Protein AF-F1LHR3-F1 (afdb_monomer_lite)

Structure (mmCIF, N/CA/C/O backbone):
data_AF-F1LHR3-F1
#
_entry.id   AF-F1LHR3-F1
#
loop_
_atom_site.group_PDB
_atom_site.id
_atom_site.type_symbol
_atom_site.label_atom_id
_atom_site.label_alt_id
_atom_site.label_comp_id
_atom_site.label_asym_id
_atom_site.label_entity_id
_atom_site.label_seq_id
_atom_site.pdbx_PDB_ins_code
_atom_site.Cartn_x
_atom_site.Cartn_y
_atom_site.Cartn_z
_atom_site.occupancy
_atom_site.B_iso_or_equiv
_atom_site.auth_seq_id
_atom_site.auth_comp_id
_atom_site.auth_asym_id
_atom_site.auth_atom_id
_atom_site.pdbx_PDB_model_num
ATOM 1 N N . MET A 1 1 ? 10.337 2.448 -12.637 1.00 70.12 1 MET A N 1
ATOM 2 C CA . MET A 1 1 ? 9.238 2.498 -13.630 1.00 70.12 1 MET A CA 1
ATOM 3 C C . MET A 1 1 ? 8.140 1.567 -13.151 1.00 70.12 1 MET A C 1
ATOM 5 O O . MET A 1 1 ? 8.422 0.748 -12.282 1.00 70.12 1 MET A O 1
ATOM 9 N N . ASP A 1 2 ? 6.915 1.693 -13.653 1.00 83.75 2 ASP A N 1
ATOM 10 C CA . ASP A 1 2 ? 5.873 0.717 -13.322 1.00 83.75 2 ASP A CA 1
ATOM 11 C C . ASP A 1 2 ? 6.267 -0.671 -13.839 1.00 83.75 2 ASP A C 1
ATOM 13 O O . ASP A 1 2 ? 6.923 -0.803 -14.876 1.00 83.75 2 ASP A O 1
ATOM 17 N N . CYS A 1 3 ? 5.920 -1.702 -13.073 1.00 83.75 3 CYS A N 1
ATOM 18 C CA . CYS A 1 3 ? 6.156 -3.092 -13.445 1.00 83.75 3 CYS A CA 1
ATOM 19 C C . CYS A 1 3 ? 5.383 -3.389 -14.732 1.00 83.75 3 CYS A C 1
ATOM 21 O O . CYS A 1 3 ? 4.162 -3.221 -14.762 1.00 83.75 3 CYS A O 1
ATOM 23 N N . LYS A 1 4 ? 6.080 -3.827 -15.787 1.00 82.94 4 LYS A N 1
ATOM 24 C CA . LYS A 1 4 ? 5.460 -4.112 -17.093 1.00 82.94 4 LYS A CA 1
ATOM 25 C C . LYS A 1 4 ? 4.524 -5.313 -17.030 1.00 82.94 4 LYS A C 1
ATOM 27 O O . LYS A 1 4 ? 3.497 -5.322 -17.696 1.00 82.94 4 LYS A O 1
ATOM 32 N N . THR A 1 5 ? 4.850 -6.288 -16.187 1.00 83.81 5 THR A N 1
ATOM 33 C CA . THR A 1 5 ? 4.083 -7.530 -16.042 1.00 83.81 5 THR A CA 1
ATOM 34 C C . THR A 1 5 ? 2.717 -7.288 -15.413 1.00 83.81 5 THR A C 1
ATOM 36 O O . THR A 1 5 ? 1.717 -7.801 -15.899 1.00 83.81 5 THR A O 1
ATOM 39 N N . CYS A 1 6 ? 2.643 -6.447 -14.376 1.00 83.81 6 CYS A N 1
ATOM 40 C CA . CYS A 1 6 ? 1.378 -6.128 -13.706 1.00 83.81 6 CYS A CA 1
ATOM 41 C C . CYS A 1 6 ? 0.822 -4.734 -14.033 1.00 83.81 6 CYS A C 1
ATOM 43 O O . CYS A 1 6 ? -0.182 -4.327 -13.449 1.00 83.81 6 CYS A O 1
ATOM 45 N N . ASN A 1 7 ? 1.457 -3.978 -14.934 1.00 83.25 7 ASN A N 1
ATOM 46 C CA . ASN A 1 7 ? 1.104 -2.595 -15.282 1.00 83.25 7 ASN A CA 1
ATOM 47 C C . ASN A 1 7 ? 0.910 -1.689 -14.053 1.00 83.25 7 ASN A C 1
ATOM 49 O O . ASN A 1 7 ? -0.101 -0.998 -13.928 1.00 83.25 7 ASN A O 1
ATOM 53 N N . GLY A 1 8 ? 1.825 -1.755 -13.086 1.00 80.94 8 GLY A N 1
ATOM 54 C CA . GLY A 1 8 ? 1.726 -0.939 -11.870 1.00 80.94 8 GLY A CA 1
ATOM 55 C C . GLY A 1 8 ? 0.762 -1.456 -10.797 1.00 80.94 8 GLY A C 1
ATOM 56 O O . GLY A 1 8 ? 0.718 -0.903 -9.702 1.00 80.94 8 GLY A O 1
ATOM 57 N N . LYS A 1 9 ? 0.002 -2.527 -11.060 1.00 84.06 9 LYS A N 1
ATOM 58 C CA . LYS A 1 9 ? -1.026 -3.028 -10.129 1.00 84.06 9 LYS A CA 1
ATOM 59 C C . LYS A 1 9 ? -0.460 -3.774 -8.919 1.00 84.06 9 LYS A C 1
ATOM 61 O O . LYS A 1 9 ? -1.132 -3.884 -7.901 1.00 84.06 9 LYS A O 1
ATOM 66 N N . GLY A 1 10 ? 0.744 -4.326 -9.040 1.00 84.50 10 GLY A N 1
ATOM 67 C CA . GLY A 1 10 ? 1.393 -5.151 -8.018 1.00 84.50 10 GLY A CA 1
ATOM 68 C C . GLY A 1 10 ? 0.853 -6.583 -7.899 1.00 84.50 10 GLY A C 1
ATOM 69 O O . GLY A 1 10 ? 1.424 -7.368 -7.151 1.00 84.50 10 GLY A O 1
ATOM 70 N N . ALA A 1 11 ? -0.207 -6.949 -8.622 1.00 88.69 11 ALA A N 1
ATOM 71 C CA . ALA A 1 11 ? -0.825 -8.278 -8.594 1.00 88.69 11 ALA A CA 1
ATOM 72 C C . ALA A 1 11 ? -0.493 -9.086 -9.853 1.00 88.69 11 ALA A C 1
ATOM 74 O O . ALA A 1 11 ? -0.168 -8.491 -10.881 1.00 88.69 11 ALA A O 1
ATOM 75 N N . ARG A 1 12 ? -0.578 -10.419 -9.776 1.00 86.81 12 ARG A N 1
ATOM 76 C CA . ARG A 1 12 ? -0.423 -11.297 -10.944 1.00 86.81 12 ARG A CA 1
ATOM 77 C C . ARG A 1 12 ? -1.529 -11.031 -11.965 1.00 86.81 12 ARG A C 1
ATOM 79 O O . ARG A 1 12 ? -1.223 -10.646 -13.088 1.00 86.81 12 ARG A O 1
ATOM 86 N N . ASP A 1 13 ? -2.782 -11.136 -11.535 1.00 86.19 13 ASP A N 1
ATOM 87 C CA . ASP A 1 13 ? -3.951 -10.849 -12.359 1.00 86.19 13 ASP A CA 1
ATOM 88 C C . ASP A 1 13 ? -4.821 -9.747 -11.743 1.00 86.19 13 ASP A C 1
ATOM 90 O O . ASP A 1 13 ? -4.802 -9.482 -10.539 1.00 86.19 13 ASP A O 1
ATOM 94 N N . ALA A 1 14 ? -5.629 -9.081 -12.572 1.00 83.38 14 ALA A N 1
ATOM 95 C CA . ALA A 1 14 ? -6.558 -8.057 -12.088 1.00 83.38 14 ALA A CA 1
ATOM 96 C C . ALA A 1 14 ? -7.631 -8.636 -11.147 1.00 83.38 14 ALA A C 1
ATOM 98 O O . ALA A 1 14 ? -8.112 -7.923 -10.271 1.00 83.38 14 ALA A O 1
ATOM 99 N N . SER A 1 15 ? -7.968 -9.920 -11.301 1.00 86.62 15 SER A N 1
ATOM 100 C CA . SER A 1 15 ? -8.892 -10.661 -10.433 1.00 86.62 15 SER A CA 1
ATOM 101 C C . SER A 1 15 ? -8.332 -10.941 -9.038 1.00 86.62 15 SER A C 1
ATOM 103 O O . SER A 1 15 ? -9.101 -11.172 -8.109 1.00 86.62 15 SER A O 1
ATOM 105 N N . ASP A 1 16 ? -7.008 -10.910 -8.873 1.00 88.12 16 ASP A N 1
ATOM 106 C CA . ASP A 1 16 ? -6.362 -11.092 -7.568 1.00 88.12 16 ASP A CA 1
ATOM 107 C C . ASP A 1 16 ? -6.390 -9.821 -6.716 1.00 88.12 16 ASP A C 1
ATOM 109 O O . ASP A 1 16 ? -6.038 -9.855 -5.533 1.00 88.12 16 ASP A O 1
ATOM 113 N N . ILE A 1 17 ? -6.784 -8.700 -7.322 1.00 89.56 17 ILE A N 1
ATOM 114 C CA . ILE A 1 17 ? -6.955 -7.419 -6.655 1.00 89.56 17 ILE A CA 1
ATOM 115 C C . ILE A 1 17 ? -8.372 -7.383 -6.108 1.00 89.56 17 ILE A C 1
ATOM 117 O O . ILE A 1 17 ? -9.337 -7.155 -6.837 1.00 89.56 17 ILE A O 1
ATOM 121 N N . VAL A 1 18 ? -8.484 -7.586 -4.806 1.00 90.81 18 VAL A N 1
ATOM 122 C CA . VAL A 1 18 ? -9.754 -7.499 -4.095 1.00 90.81 18 VAL A CA 1
ATOM 123 C C . VAL A 1 18 ? -9.835 -6.178 -3.348 1.00 90.81 18 VAL A C 1
ATOM 125 O O . VAL A 1 18 ? -8.826 -5.548 -3.028 1.00 90.81 18 VAL A O 1
ATOM 128 N N . GLU A 1 19 ? -11.050 -5.713 -3.103 1.00 92.06 19 GLU A N 1
ATOM 129 C CA . GLU A 1 19 ? -11.260 -4.533 -2.278 1.00 92.06 19 GLU A CA 1
ATOM 130 C C . GLU A 1 19 ? -10.796 -4.805 -0.844 1.00 92.06 19 GLU A C 1
ATOM 132 O O . GLU A 1 19 ? -10.986 -5.905 -0.321 1.00 92.06 19 GLU A O 1
ATOM 137 N N . CYS A 1 20 ? -10.141 -3.825 -0.219 1.00 92.38 20 CYS A N 1
ATOM 138 C CA . CYS A 1 20 ? -9.643 -4.007 1.136 1.00 92.38 20 CYS A CA 1
ATOM 139 C C . CYS A 1 20 ? -10.818 -4.146 2.103 1.00 92.38 20 CYS A C 1
ATOM 141 O O . CYS A 1 20 ? -11.629 -3.233 2.242 1.00 92.38 20 CYS A O 1
ATOM 143 N N . SER A 1 21 ? -10.870 -5.272 2.807 1.00 91.25 21 SER A N 1
ATOM 144 C CA . SER A 1 21 ? -11.950 -5.592 3.745 1.00 91.25 21 SER A CA 1
ATOM 145 C C . SER A 1 21 ? -11.975 -4.665 4.961 1.00 91.25 21 SER A C 1
ATOM 147 O O . SER A 1 21 ? -13.027 -4.440 5.544 1.00 91.25 21 SER A O 1
ATOM 149 N N . SER A 1 22 ? -10.820 -4.103 5.332 1.00 90.62 22 SER A N 1
ATOM 150 C CA . SER A 1 22 ? -10.686 -3.244 6.513 1.00 90.62 22 SER A CA 1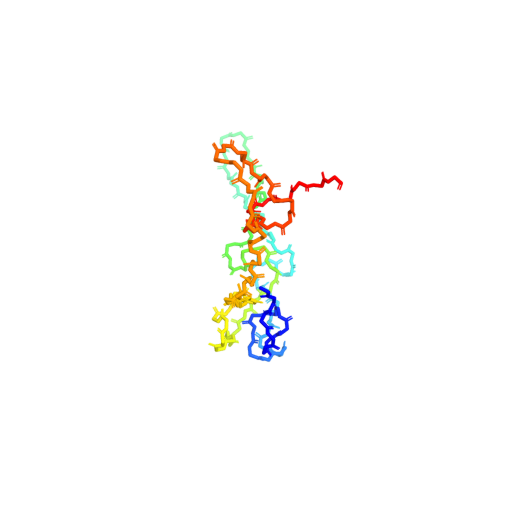
ATOM 151 C C . SER A 1 22 ? -11.122 -1.799 6.272 1.00 90.62 22 SER A C 1
ATOM 153 O O . SER A 1 22 ? -11.521 -1.125 7.214 1.00 90.62 22 SER A O 1
ATOM 155 N N . CYS A 1 23 ? -10.999 -1.298 5.039 1.00 92.69 23 CYS A N 1
ATOM 156 C CA . CYS A 1 23 ? -11.346 0.088 4.701 1.00 92.69 23 CYS A CA 1
ATOM 157 C C . CYS A 1 23 ? -12.420 0.214 3.615 1.00 92.69 23 CYS A C 1
ATOM 159 O O . CYS A 1 23 ? -12.795 1.335 3.286 1.00 92.69 23 CYS A O 1
ATOM 161 N N . HIS A 1 24 ? -12.905 -0.894 3.048 1.00 91.25 24 HIS A N 1
ATOM 162 C CA . HIS A 1 24 ? -13.914 -0.914 1.982 1.00 91.25 24 HIS A CA 1
ATOM 163 C C . HIS A 1 24 ? -13.578 0.066 0.848 1.00 91.25 24 HIS A C 1
ATOM 165 O O . HIS A 1 24 ? -14.322 1.001 0.566 1.00 91.25 24 HIS A O 1
ATOM 171 N N . GLY A 1 25 ? -12.366 -0.048 0.298 1.00 90.44 25 GLY A N 1
ATOM 172 C CA . GLY A 1 25 ? -11.947 0.782 -0.834 1.00 90.44 25 GLY A CA 1
ATOM 173 C C . GLY A 1 25 ? -11.498 2.205 -0.489 1.00 90.44 25 GLY A C 1
ATOM 174 O O . GLY A 1 25 ? -10.836 2.834 -1.312 1.00 90.44 25 GLY A O 1
ATOM 175 N N . THR A 1 26 ? -11.765 2.710 0.720 1.00 92.75 26 THR A N 1
ATOM 176 C CA . THR A 1 26 ? -11.460 4.110 1.089 1.00 92.75 26 THR A CA 1
ATOM 177 C C . THR A 1 26 ? -9.972 4.382 1.323 1.00 92.75 26 THR A C 1
ATOM 179 O O . THR A 1 26 ? -9.519 5.521 1.244 1.00 92.75 26 THR A O 1
ATOM 182 N N . GLY A 1 27 ? -9.186 3.346 1.631 1.00 91.62 27 GLY A N 1
ATOM 183 C CA . GLY A 1 27 ? -7.759 3.465 1.943 1.00 91.62 27 GLY A CA 1
ATOM 184 C C . GLY A 1 27 ? -7.459 4.023 3.340 1.00 91.62 27 GLY A C 1
ATOM 185 O O . GLY A 1 27 ? -6.291 4.077 3.737 1.00 91.62 27 GLY A O 1
ATOM 186 N N . ARG A 1 28 ? -8.476 4.391 4.122 1.00 93.75 28 ARG A N 1
ATOM 187 C CA . ARG A 1 28 ? -8.338 4.941 5.475 1.00 93.75 28 ARG A CA 1
ATOM 188 C C . ARG A 1 28 ? -9.297 4.245 6.433 1.00 93.75 28 ARG A C 1
ATOM 190 O O . ARG A 1 28 ? -10.300 3.678 6.023 1.00 93.75 28 ARG A O 1
ATOM 197 N N . VAL A 1 29 ? -8.942 4.223 7.709 1.00 93.19 29 VAL A N 1
ATOM 198 C CA . VAL A 1 29 ? -9.759 3.642 8.777 1.00 93.19 29 VAL A CA 1
ATOM 199 C C . VAL A 1 29 ? -9.949 4.680 9.870 1.00 93.19 29 VAL A C 1
ATOM 201 O O . VAL A 1 29 ? -9.021 5.417 10.209 1.00 93.19 29 VAL A O 1
ATOM 204 N N . ILE A 1 30 ? -11.159 4.749 10.413 1.00 91.69 30 ILE A N 1
ATOM 205 C CA . ILE A 1 30 ? -11.478 5.641 11.524 1.00 91.69 30 ILE A CA 1
ATOM 206 C C . ILE A 1 30 ? -11.269 4.851 12.811 1.00 91.69 30 ILE A C 1
ATOM 208 O O . ILE A 1 30 ? -11.994 3.896 13.082 1.00 91.69 30 ILE A O 1
ATOM 212 N N . SER A 1 31 ? -10.271 5.246 13.596 1.00 88.69 31 SER A N 1
ATOM 213 C CA . SER A 1 31 ? -10.062 4.713 14.938 1.00 88.69 31 SER A CA 1
ATOM 214 C C . SER A 1 31 ? -10.798 5.592 15.940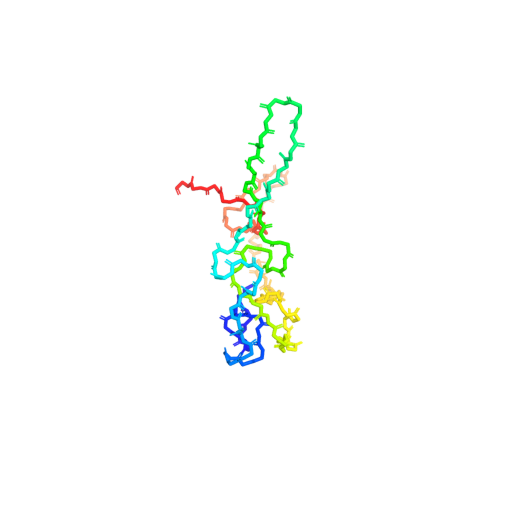 1.00 88.69 31 SER A C 1
ATOM 216 O O . SER A 1 31 ? -10.616 6.811 15.951 1.00 88.69 31 SER A O 1
ATOM 218 N N . GLN A 1 32 ? -11.649 4.988 16.764 1.00 89.62 32 GLN A N 1
ATOM 219 C CA . GLN A 1 32 ? -12.340 5.679 17.847 1.00 89.62 32 GLN A CA 1
ATOM 220 C C . GLN A 1 32 ? -11.640 5.346 19.158 1.00 89.62 32 GLN A C 1
ATOM 222 O O . GLN A 1 32 ? -11.580 4.184 19.557 1.00 89.62 32 GLN A O 1
ATOM 227 N N . GLN A 1 33 ? -11.112 6.361 19.830 1.00 88.94 33 GLN A N 1
ATOM 228 C CA . GLN A 1 33 ? -10.448 6.204 21.113 1.00 88.94 33 GLN A CA 1
ATOM 229 C C . GLN A 1 33 ? -11.246 6.935 22.189 1.00 88.94 33 GLN A C 1
ATOM 231 O O . GLN A 1 33 ? -11.488 8.142 22.105 1.00 88.94 33 GLN A O 1
ATOM 236 N N . GLN A 1 34 ? -11.666 6.191 23.212 1.00 89.69 34 GLN A N 1
ATOM 237 C CA . GLN A 1 34 ? -12.351 6.760 24.363 1.00 89.69 34 GLN A CA 1
ATOM 238 C C . GLN A 1 34 ? -11.324 7.391 25.303 1.00 89.69 34 GLN A C 1
ATOM 240 O O . GLN A 1 34 ? -10.385 6.740 25.759 1.00 89.69 34 GLN A O 1
ATOM 245 N N . THR A 1 35 ? -11.502 8.677 25.574 1.00 87.44 35 THR A N 1
ATOM 246 C CA . THR A 1 35 ? -10.658 9.464 26.471 1.00 87.44 35 THR A CA 1
ATOM 247 C C . THR A 1 35 ? -11.500 10.031 27.609 1.00 87.44 35 THR A C 1
ATOM 249 O O . THR A 1 35 ? -12.730 9.994 27.579 1.00 87.44 35 THR A O 1
ATOM 252 N N . ILE A 1 36 ? -10.831 10.603 28.608 1.00 87.75 36 ILE A N 1
ATOM 253 C CA . ILE A 1 36 ? -11.465 11.246 29.769 1.00 87.75 36 ILE A CA 1
ATOM 254 C C . ILE A 1 36 ? -12.370 12.425 29.349 1.00 87.75 36 ILE A C 1
ATOM 256 O O . ILE A 1 36 ? -13.303 12.773 30.064 1.00 87.75 36 ILE A O 1
ATOM 260 N N . LEU A 1 37 ? -12.111 13.021 28.178 1.00 89.12 37 LEU A N 1
ATOM 261 C CA . LEU A 1 37 ? -12.849 14.160 27.623 1.00 89.12 37 LEU A CA 1
ATOM 262 C C . LEU A 1 37 ? -13.951 13.749 26.626 1.00 89.12 37 LEU A C 1
ATOM 264 O O . LEU A 1 37 ? -14.616 14.615 26.064 1.00 89.12 37 LEU A O 1
ATOM 268 N N . GLY A 1 38 ? -14.146 12.447 26.387 1.00 91.12 38 GLY A N 1
ATOM 269 C CA . GLY A 1 38 ? -15.110 11.914 25.421 1.00 91.12 38 GLY A CA 1
ATOM 270 C C . GLY A 1 38 ? -14.469 11.027 24.352 1.00 91.12 38 GLY A C 1
ATOM 271 O O . GLY A 1 38 ? -13.341 10.548 24.500 1.00 91.12 38 GLY A O 1
ATOM 272 N N . ILE A 1 39 ? -15.206 10.778 23.269 1.00 89.94 39 ILE A N 1
ATOM 273 C CA . ILE A 1 39 ? -14.759 9.925 22.161 1.00 89.94 39 ILE A CA 1
ATOM 274 C C . ILE A 1 39 ? -14.015 10.795 21.146 1.00 89.94 39 ILE A C 1
ATOM 276 O O . ILE A 1 39 ? -14.622 11.655 20.509 1.00 89.94 39 ILE A O 1
ATOM 280 N N . MET A 1 40 ? -12.714 10.562 20.967 1.00 90.56 40 MET A N 1
ATOM 281 C CA . MET A 1 40 ? -11.967 11.122 19.840 1.00 90.56 40 MET A CA 1
ATOM 282 C C . MET A 1 40 ? -11.998 10.145 18.672 1.00 90.56 40 MET A C 1
ATOM 284 O O . MET A 1 40 ? -11.749 8.952 18.838 1.00 90.56 40 MET A O 1
ATOM 288 N N . GLN A 1 41 ? -12.275 10.661 17.479 1.00 91.19 41 GLN A N 1
ATOM 289 C CA . GLN A 1 41 ? -12.122 9.921 16.233 1.00 91.19 41 GLN A CA 1
ATOM 290 C C . GLN A 1 41 ? -10.838 10.382 15.551 1.00 91.19 41 GLN A C 1
ATOM 292 O O . GLN A 1 41 ? -10.579 11.580 15.450 1.00 91.19 41 GLN A O 1
ATOM 297 N N . THR A 1 42 ? -10.012 9.447 15.101 1.00 90.06 42 THR A N 1
ATOM 298 C CA . THR A 1 42 ? -8.789 9.741 14.353 1.00 90.06 42 THR A CA 1
ATOM 299 C C . THR A 1 42 ? -8.780 8.934 13.070 1.00 90.06 42 THR A C 1
ATOM 301 O O . THR A 1 42 ? -8.867 7.706 13.083 1.00 90.06 42 THR A O 1
ATOM 304 N N . GLU A 1 43 ? -8.668 9.633 11.947 1.00 91.81 43 GLU A N 1
ATOM 305 C CA . GLU A 1 43 ? -8.517 9.002 10.646 1.00 91.81 43 GLU A CA 1
ATOM 306 C C . GLU A 1 43 ? -7.059 8.583 10.450 1.00 91.81 43 GLU A C 1
ATOM 308 O O . GLU A 1 43 ? -6.142 9.404 10.473 1.00 91.81 43 GLU A O 1
ATOM 313 N N . THR A 1 44 ? -6.838 7.287 10.257 1.00 91.94 44 THR A N 1
ATOM 314 C CA . THR A 1 44 ? -5.508 6.713 10.038 1.00 91.94 44 THR A CA 1
ATOM 315 C C . THR A 1 44 ? -5.464 6.037 8.673 1.00 91.94 44 THR A C 1
ATOM 317 O O . THR A 1 44 ? -6.471 5.531 8.178 1.00 91.94 44 THR A O 1
ATOM 3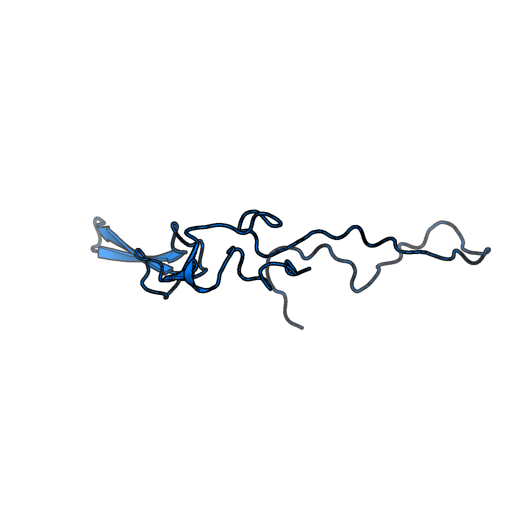20 N N . VAL A 1 45 ? -4.294 6.019 8.031 1.00 93.88 45 VAL A N 1
ATOM 321 C CA . VAL A 1 45 ? -4.095 5.235 6.803 1.00 93.88 45 VAL A CA 1
ATOM 322 C C . VAL A 1 45 ? -4.379 3.767 7.111 1.00 93.88 45 VAL A C 1
ATOM 324 O O . VAL A 1 45 ? -3.911 3.247 8.121 1.00 93.88 45 VAL A O 1
ATOM 327 N N . CYS A 1 46 ? -5.145 3.095 6.250 1.00 93.38 46 CYS A N 1
ATOM 328 C CA . CYS A 1 46 ? -5.497 1.698 6.472 1.00 93.38 46 CYS A CA 1
ATOM 329 C C . CYS A 1 46 ? -4.215 0.847 6.569 1.00 93.38 46 CYS A C 1
ATOM 331 O O . CYS A 1 46 ? -3.449 0.820 5.599 1.00 93.38 46 CYS A O 1
ATOM 333 N N . PRO A 1 47 ? -3.970 0.153 7.698 1.00 89.31 47 PRO A N 1
ATOM 334 C CA . PRO A 1 47 ? -2.743 -0.617 7.894 1.00 89.31 47 PRO A CA 1
ATOM 335 C C . PRO A 1 47 ? -2.687 -1.849 6.984 1.00 89.31 47 PRO A C 1
ATOM 337 O O . PRO A 1 47 ? -1.601 -2.279 6.619 1.00 89.31 47 PRO A O 1
ATOM 340 N N . THR A 1 48 ? -3.844 -2.374 6.571 1.00 88.94 48 THR A N 1
ATOM 341 C CA . THR A 1 48 ? -3.961 -3.568 5.725 1.00 88.94 48 THR A CA 1
ATOM 342 C C . THR A 1 48 ? -3.552 -3.288 4.280 1.00 88.94 48 THR A C 1
ATOM 344 O O . THR A 1 48 ? -2.771 -4.028 3.687 1.00 88.94 48 THR A O 1
ATOM 347 N N . CYS A 1 49 ? -4.050 -2.195 3.690 1.00 88.81 49 CYS A N 1
ATOM 348 C CA . CYS A 1 49 ? -3.758 -1.855 2.294 1.00 88.81 49 CYS A CA 1
ATOM 349 C C . CYS A 1 49 ? -2.707 -0.745 2.127 1.00 88.81 49 CYS A C 1
ATOM 351 O O . CYS A 1 49 ? -2.347 -0.420 0.992 1.00 88.81 49 CYS A O 1
ATOM 353 N N . HIS A 1 50 ? -2.238 -0.132 3.217 1.00 88.25 50 HIS A N 1
ATOM 354 C CA . HIS A 1 50 ? -1.335 1.027 3.222 1.00 88.25 50 HIS A CA 1
ATOM 355 C C . HIS A 1 50 ? -1.835 2.185 2.341 1.00 88.25 50 HIS A C 1
ATOM 357 O O . HIS A 1 50 ? -1.092 2.736 1.534 1.00 88.25 50 HIS A O 1
ATOM 363 N N . GLY A 1 51 ? -3.127 2.516 2.428 1.00 88.25 51 GLY A N 1
ATOM 364 C CA . GLY A 1 51 ? -3.714 3.610 1.639 1.00 88.25 51 GLY A CA 1
ATOM 365 C C . GLY A 1 51 ? -4.128 3.258 0.209 1.00 88.25 51 GLY A C 1
ATOM 366 O O . GLY A 1 51 ? -4.729 4.089 -0.460 1.00 88.25 51 GLY A O 1
ATOM 367 N N . ARG A 1 52 ? -3.869 2.033 -0.270 1.00 87.00 52 ARG A N 1
ATOM 368 C CA . ARG A 1 52 ? -4.235 1.617 -1.639 1.00 87.00 52 ARG A CA 1
ATOM 369 C C . ARG A 1 52 ? -5.731 1.352 -1.854 1.00 87.00 52 ARG A C 1
ATOM 371 O O . ARG A 1 52 ? -6.158 1.256 -2.999 1.00 87.00 52 ARG A O 1
ATOM 378 N N . GLY A 1 53 ? -6.505 1.138 -0.788 1.00 90.44 53 GLY A N 1
ATOM 379 C CA . GLY A 1 53 ? -7.920 0.735 -0.845 1.00 90.44 53 GLY A CA 1
ATOM 380 C C . GLY A 1 53 ? -8.160 -0.702 -1.336 1.00 90.44 53 GLY A C 1
ATOM 381 O O . GLY A 1 53 ? -9.287 -1.188 -1.314 1.00 90.44 53 GLY A O 1
ATOM 382 N N . LYS A 1 54 ? -7.110 -1.408 -1.764 1.00 90.06 54 LYS A N 1
ATOM 383 C CA . LYS A 1 54 ? -7.183 -2.745 -2.361 1.00 90.06 54 LYS A CA 1
ATOM 384 C C . LYS A 1 54 ? -6.129 -3.666 -1.763 1.00 90.06 54 LYS A C 1
ATOM 386 O O . LYS A 1 54 ? -5.030 -3.222 -1.425 1.00 90.06 54 LYS A O 1
ATOM 391 N N . GLU A 1 55 ? -6.471 -4.938 -1.658 1.00 89.06 55 GLU A N 1
ATOM 392 C CA . GLU A 1 55 ? -5.607 -6.027 -1.219 1.00 89.06 55 GLU A CA 1
ATOM 393 C C . GLU A 1 55 ? -5.254 -6.922 -2.408 1.00 89.06 55 GLU A C 1
ATOM 395 O O . GLU A 1 55 ? -6.034 -7.089 -3.345 1.00 89.06 55 GLU A O 1
ATOM 400 N N . ILE A 1 56 ? -4.048 -7.483 -2.379 1.00 88.50 56 ILE A N 1
ATOM 401 C CA . ILE A 1 56 ? -3.522 -8.318 -3.456 1.00 88.50 56 ILE A CA 1
ATOM 402 C C . ILE A 1 56 ? -3.375 -9.733 -2.909 1.00 88.50 56 ILE A C 1
ATOM 404 O O . ILE A 1 56 ? -2.522 -9.964 -2.055 1.00 88.50 56 ILE A O 1
ATOM 408 N N . LYS A 1 57 ? -4.193 -10.672 -3.399 1.00 87.06 57 LYS A N 1
ATOM 409 C CA . LYS A 1 57 ? -4.119 -12.086 -2.992 1.00 87.06 57 LYS A CA 1
ATOM 410 C C . LYS A 1 57 ? -2.864 -12.765 -3.527 1.00 87.06 57 LYS A C 1
ATOM 412 O O . LYS A 1 57 ? -2.146 -13.412 -2.776 1.00 87.06 57 LYS A O 1
ATOM 417 N N . ASN A 1 58 ? -2.598 -12.575 -4.816 1.00 88.00 58 ASN A N 1
ATOM 418 C CA . ASN A 1 58 ? -1.429 -13.122 -5.492 1.00 88.00 58 ASN A CA 1
ATOM 419 C C . ASN A 1 58 ? -0.541 -11.966 -5.969 1.00 88.00 58 ASN A C 1
ATOM 421 O O . ASN A 1 58 ? -0.842 -11.337 -6.991 1.00 88.00 58 ASN A O 1
ATOM 425 N N . PRO A 1 59 ? 0.528 -11.628 -5.225 1.00 87.88 59 PRO A N 1
ATOM 426 C CA . PRO A 1 59 ? 1.446 -10.582 -5.644 1.00 87.88 59 PRO A CA 1
ATOM 427 C C . PRO A 1 59 ? 2.145 -10.970 -6.948 1.00 87.88 59 PRO A C 1
ATOM 429 O O . PRO A 1 59 ? 2.421 -12.139 -7.213 1.00 87.88 59 PRO A O 1
ATOM 432 N N . CYS A 1 60 ? 2.440 -9.965 -7.771 1.00 88.44 60 CYS A N 1
ATOM 433 C CA . CYS A 1 60 ? 3.217 -10.142 -8.992 1.00 88.44 60 CYS A CA 1
ATOM 434 C C . CYS A 1 60 ? 4.591 -10.738 -8.653 1.00 88.44 60 CYS A C 1
ATOM 436 O O . CYS A 1 60 ? 5.263 -10.242 -7.748 1.00 88.44 60 CYS A O 1
ATOM 438 N N . SER A 1 61 ? 5.017 -11.763 -9.393 1.00 86.81 61 SER A N 1
ATOM 439 C CA . SER A 1 61 ? 6.314 -12.422 -9.199 1.00 86.81 61 SER A CA 1
ATOM 440 C C . SER A 1 61 ? 7.500 -11.510 -9.506 1.00 86.81 61 SER A C 1
ATOM 442 O O . SER A 1 61 ? 8.527 -11.638 -8.856 1.00 86.81 61 SER A O 1
ATOM 444 N N . GLU A 1 62 ? 7.347 -10.575 -10.449 1.00 85.50 62 GLU A N 1
ATOM 445 C CA . GLU A 1 62 ? 8.437 -9.694 -10.897 1.00 85.50 62 GLU A CA 1
ATOM 446 C C . GLU A 1 62 ? 8.692 -8.530 -9.937 1.00 85.50 62 GLU A C 1
ATOM 448 O O . GLU A 1 62 ? 9.831 -8.174 -9.651 1.00 85.50 62 GLU A O 1
ATOM 453 N N . CYS A 1 63 ? 7.623 -7.912 -9.426 1.00 85.62 63 CYS A N 1
ATOM 454 C CA . CYS A 1 63 ? 7.732 -6.730 -8.569 1.00 85.62 63 CYS A CA 1
ATOM 455 C C . CYS A 1 63 ? 7.386 -7.005 -7.100 1.00 85.62 63 CYS A C 1
ATOM 457 O O . CYS A 1 63 ? 7.355 -6.067 -6.302 1.00 85.62 63 CYS A O 1
ATOM 459 N N . HIS A 1 64 ? 7.043 -8.247 -6.748 1.00 82.62 64 HIS A N 1
ATOM 460 C CA . HIS A 1 64 ? 6.690 -8.691 -5.395 1.00 82.62 64 HIS A CA 1
ATOM 461 C C . HIS A 1 64 ? 5.645 -7.805 -4.693 1.00 82.62 64 HIS A C 1
ATOM 463 O O . HIS A 1 64 ? 5.783 -7.461 -3.523 1.00 82.62 64 HIS A O 1
ATOM 469 N N . GLY A 1 65 ? 4.603 -7.373 -5.412 1.00 81.56 65 GLY A N 1
ATOM 470 C CA . GLY A 1 65 ? 3.558 -6.518 -4.828 1.00 81.56 65 GLY A CA 1
ATOM 471 C C . GLY A 1 65 ? 3.831 -5.012 -4.855 1.00 81.56 65 GLY A C 1
ATOM 472 O O . GLY A 1 65 ? 2.916 -4.237 -4.578 1.00 81.56 65 GLY A O 1
ATOM 473 N N . SER A 1 66 ? 5.037 -4.571 -5.228 1.00 81.88 66 SER A N 1
ATOM 474 C CA . SER A 1 66 ? 5.396 -3.142 -5.233 1.00 81.88 66 SER A CA 1
ATOM 475 C C . SER A 1 66 ? 4.780 -2.342 -6.388 1.00 81.88 66 SER A C 1
ATOM 477 O O . SER A 1 66 ? 4.701 -1.116 -6.321 1.00 81.88 66 SER A O 1
ATOM 479 N N . GLY A 1 67 ? 4.382 -3.019 -7.470 1.00 82.06 67 GLY A N 1
ATOM 480 C CA . GLY A 1 67 ? 3.921 -2.390 -8.708 1.00 82.06 67 GLY A CA 1
ATOM 481 C C . GLY A 1 67 ? 5.028 -1.675 -9.487 1.00 82.06 67 GLY A C 1
ATOM 482 O O . GLY A 1 67 ? 4.753 -1.104 -10.536 1.00 82.06 67 GLY A O 1
A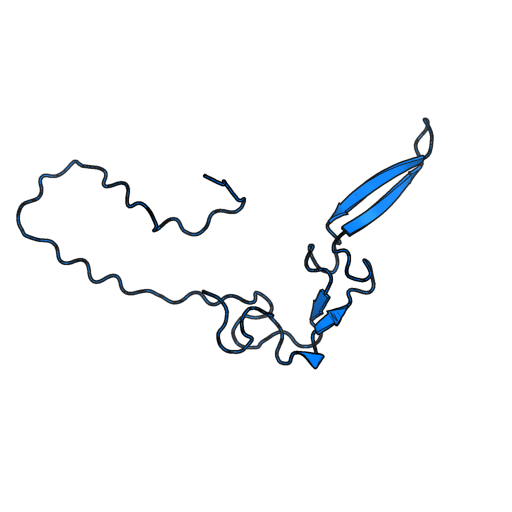TOM 483 N N . ARG A 1 68 ? 6.286 -1.701 -9.035 1.00 80.50 68 ARG A N 1
ATOM 484 C CA . ARG A 1 68 ? 7.387 -0.971 -9.674 1.00 80.50 68 ARG A CA 1
ATOM 485 C C . ARG A 1 68 ? 8.594 -1.865 -9.897 1.00 80.50 68 ARG A C 1
ATOM 487 O O . ARG A 1 68 ? 8.928 -2.698 -9.068 1.00 80.50 68 ARG A O 1
ATOM 494 N N . GLU A 1 69 ? 9.262 -1.647 -11.020 1.00 77.25 69 GLU A N 1
ATOM 495 C CA . GLU A 1 69 ? 10.532 -2.278 -11.357 1.00 77.25 69 GLU A CA 1
ATOM 496 C C . GLU A 1 69 ? 11.629 -1.219 -11.492 1.00 77.25 69 GLU A C 1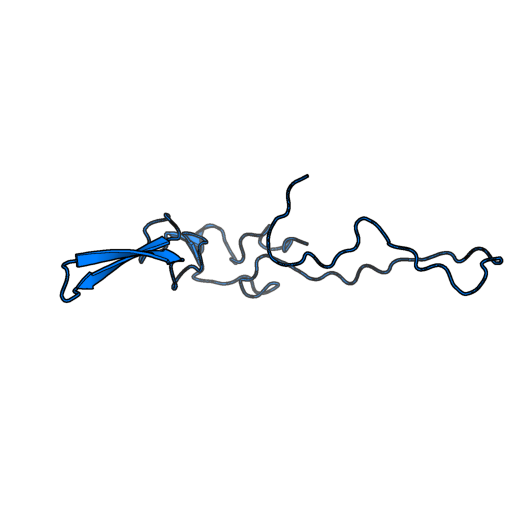
ATOM 498 O O . GLU A 1 69 ? 11.458 -0.148 -12.104 1.00 77.25 69 GLU A O 1
ATOM 503 N N . THR A 1 70 ? 12.775 -1.525 -10.889 1.00 69.31 70 THR A N 1
ATOM 504 C CA . THR A 1 70 ? 13.980 -0.703 -10.964 1.00 69.31 70 THR A CA 1
ATOM 505 C C . THR A 1 70 ? 14.783 -1.152 -12.175 1.00 69.31 70 THR A C 1
ATOM 507 O O . THR A 1 70 ? 15.468 -2.168 -12.133 1.00 69.31 70 THR A O 1
ATOM 510 N N . TYR A 1 71 ? 14.711 -0.392 -13.268 1.00 66.38 71 TYR A N 1
ATOM 511 C CA . TYR A 1 71 ? 15.540 -0.663 -14.439 1.00 66.38 71 TYR A CA 1
ATOM 512 C C . TYR A 1 71 ? 16.871 0.085 -14.320 1.00 66.38 71 TYR A C 1
ATOM 514 O O . TYR A 1 71 ? 16.856 1.317 -14.192 1.00 66.38 71 TYR A O 1
ATOM 522 N N . PRO A 1 72 ? 18.025 -0.606 -14.407 1.00 60.44 72 PRO A N 1
ATOM 523 C CA . PRO A 1 72 ? 19.313 0.059 -14.506 1.00 60.44 72 PRO A CA 1
ATOM 524 C C . PRO A 1 72 ? 19.378 0.789 -15.849 1.00 60.44 72 PRO A C 1
ATOM 526 O O . PRO A 1 72 ? 19.658 0.212 -16.899 1.00 60.44 72 PRO A O 1
ATOM 529 N N . THR A 1 73 ? 19.084 2.086 -15.833 1.00 56.66 73 THR A N 1
ATOM 530 C CA . THR A 1 73 ? 19.230 2.923 -17.022 1.00 56.66 73 THR A CA 1
ATOM 531 C C . THR A 1 73 ? 20.712 3.236 -17.191 1.00 56.66 73 THR A C 1
ATOM 533 O O . THR A 1 73 ? 21.266 4.037 -16.440 1.00 56.66 73 THR A O 1
ATOM 536 N N . LYS A 1 74 ? 21.370 2.615 -18.179 1.00 55.19 74 LYS A N 1
ATOM 537 C CA . LYS A 1 74 ? 22.729 2.994 -18.588 1.00 55.19 74 LYS A CA 1
ATOM 538 C C . LYS A 1 74 ? 22.671 4.373 -19.238 1.00 55.19 74 LYS A C 1
ATOM 540 O O . LYS A 1 74 ? 22.311 4.507 -20.405 1.00 55.19 74 LYS A O 1
ATOM 545 N N . VAL A 1 75 ? 23.001 5.406 -18.475 1.00 60.38 75 VAL A N 1
ATOM 546 C CA . VAL A 1 75 ? 23.166 6.757 -19.011 1.00 60.38 75 VAL A CA 1
ATOM 547 C C . VAL A 1 75 ? 24.519 6.789 -19.714 1.00 60.38 75 VAL A C 1
ATOM 549 O O . VAL A 1 75 ? 25.555 6.806 -19.058 1.00 60.38 75 VAL A O 1
ATOM 552 N N . LYS A 1 76 ? 24.527 6.736 -21.050 1.00 51.41 76 LYS A N 1
ATOM 553 C CA . LYS A 1 76 ? 25.740 7.022 -21.824 1.00 51.41 76 LYS A CA 1
ATOM 554 C C . LYS A 1 76 ? 25.971 8.528 -21.762 1.00 51.41 76 LYS A C 1
ATOM 556 O O . LYS A 1 76 ? 25.306 9.281 -22.466 1.00 51.41 76 LYS A O 1
ATOM 561 N N . PHE A 1 77 ? 26.850 8.958 -20.866 1.00 52.28 77 PHE A N 1
ATOM 562 C CA . PHE A 1 77 ? 27.306 10.338 -20.817 1.00 52.28 77 PHE A CA 1
ATOM 563 C C . PHE A 1 77 ? 28.526 10.459 -21.735 1.00 52.28 77 PHE A C 1
ATOM 565 O O . PHE A 1 77 ? 29.571 9.877 -21.452 1.00 52.28 77 PHE A O 1
ATOM 572 N N . ASN A 1 78 ? 28.380 11.161 -22.860 1.00 58.38 78 ASN 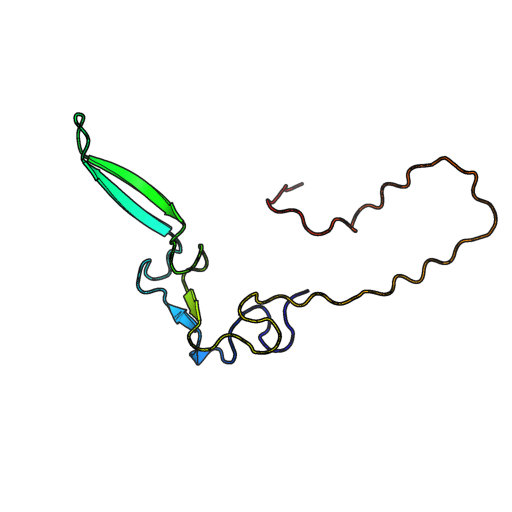A N 1
ATOM 573 C CA . ASN A 1 78 ? 29.533 11.582 -23.650 1.00 58.38 78 ASN A CA 1
ATOM 574 C C . ASN A 1 78 ? 30.142 12.797 -22.946 1.00 58.38 78 ASN A C 1
ATOM 576 O O . ASN A 1 78 ? 29.489 13.833 -22.862 1.00 58.38 78 ASN A O 1
ATOM 580 N N . ILE A 1 79 ? 31.367 12.655 -22.437 1.00 55.53 79 ILE A N 1
ATOM 581 C CA . ILE A 1 79 ? 32.169 13.764 -21.914 1.00 55.53 79 ILE A CA 1
ATOM 582 C C . ILE A 1 79 ? 32.869 14.411 -23.120 1.00 55.53 79 ILE A C 1
ATOM 584 O O . ILE A 1 79 ? 33.789 13.794 -23.662 1.00 55.53 79 ILE A O 1
ATOM 588 N N . PRO A 1 80 ? 32.465 15.602 -23.600 1.00 60.47 80 PRO A N 1
ATOM 589 C CA . PRO A 1 80 ? 33.335 16.375 -24.474 1.00 60.47 80 PRO A CA 1
ATOM 590 C C . PRO A 1 80 ? 34.571 16.800 -23.669 1.00 60.47 80 PRO A C 1
ATOM 592 O O . PRO A 1 80 ? 34.453 17.292 -22.548 1.00 60.47 80 PRO A O 1
ATOM 595 N N . ALA A 1 81 ? 35.763 16.565 -24.217 1.00 45.38 81 ALA A N 1
ATOM 596 C CA . ALA A 1 81 ? 37.016 16.968 -23.589 1.00 45.38 81 ALA A CA 1
ATOM 597 C C . ALA A 1 81 ? 37.078 18.504 -23.495 1.00 45.38 81 ALA A C 1
ATOM 599 O O . ALA A 1 81 ? 37.132 19.172 -24.525 1.00 45.38 81 ALA A O 1
ATOM 600 N N . GLY A 1 82 ? 37.045 19.048 -22.271 1.00 52.97 82 GLY A N 1
ATOM 601 C CA . GLY A 1 82 ? 37.199 20.486 -22.014 1.00 52.97 82 GLY A CA 1
ATOM 602 C C . GLY A 1 82 ? 36.312 21.065 -20.907 1.00 52.97 82 GLY A C 1
ATOM 603 O O . GLY A 1 82 ? 35.739 22.130 -21.109 1.00 52.97 82 GLY A O 1
ATOM 604 N N . VAL A 1 83 ? 36.168 20.391 -19.760 1.00 48.38 83 VAL A N 1
ATOM 605 C CA . VAL A 1 83 ? 35.450 20.944 -18.595 1.00 48.38 83 VAL A CA 1
ATOM 606 C C . VAL A 1 83 ? 36.367 21.007 -17.373 1.00 48.38 83 VAL A C 1
ATOM 608 O O . VAL A 1 83 ? 36.948 19.997 -16.990 1.00 48.38 83 VAL A O 1
ATOM 611 N N . ASP A 1 84 ? 36.501 22.212 -16.811 1.00 46.09 84 ASP A N 1
ATOM 612 C CA . ASP A 1 84 ? 37.222 22.526 -15.573 1.00 46.09 84 ASP A CA 1
ATOM 613 C C . ASP A 1 84 ? 36.541 21.914 -14.332 1.00 46.09 84 ASP A C 1
ATOM 615 O O . ASP A 1 84 ? 35.313 21.950 -14.178 1.00 46.09 84 ASP A O 1
ATOM 619 N N . ASP A 1 85 ? 37.363 21.391 -13.419 1.00 48.06 85 ASP A N 1
ATOM 620 C CA . ASP A 1 85 ? 36.978 20.836 -12.117 1.00 48.06 85 ASP A CA 1
ATOM 621 C C . ASP A 1 85 ? 36.517 21.946 -11.157 1.00 48.06 85 ASP A C 1
ATOM 623 O O . ASP A 1 85 ? 37.341 22.539 -10.465 1.00 48.06 85 ASP A O 1
ATOM 627 N N . ASN A 1 86 ? 35.208 22.243 -11.109 1.00 46.69 86 ASN A N 1
ATOM 628 C CA . ASN A 1 86 ? 34.480 22.571 -9.857 1.00 46.69 86 ASN A CA 1
ATOM 629 C C . ASN A 1 86 ? 32.998 22.956 -10.014 1.00 46.69 86 ASN A C 1
ATOM 631 O O . ASN A 1 86 ? 32.407 23.529 -9.094 1.00 46.69 86 ASN A O 1
ATOM 635 N N . GLN A 1 87 ? 32.339 22.662 -11.133 1.00 44.97 87 GLN A N 1
ATOM 636 C CA . GLN A 1 87 ? 30.934 23.044 -11.274 1.00 44.97 87 GLN A CA 1
ATOM 637 C C . GLN A 1 87 ? 29.998 21.895 -10.874 1.00 44.97 87 GLN A C 1
ATOM 639 O O . GLN A 1 87 ? 29.842 20.914 -11.600 1.00 44.97 87 GLN A O 1
ATOM 644 N N . LEU A 1 88 ? 29.349 22.025 -9.707 1.00 52.53 88 LEU A N 1
ATOM 645 C CA . LEU A 1 88 ? 28.220 21.176 -9.315 1.00 52.53 88 LEU A CA 1
ATOM 646 C C . LEU A 1 88 ? 27.098 21.330 -10.351 1.00 52.53 88 LEU A C 1
ATOM 648 O O . LEU A 1 88 ? 26.292 22.262 -10.301 1.00 52.53 88 LEU A O 1
ATOM 652 N N . LEU A 1 89 ? 27.032 20.390 -11.288 1.00 46.47 89 LEU A N 1
ATOM 653 C CA . LEU A 1 89 ? 25.931 20.293 -12.231 1.00 46.47 89 LEU A CA 1
ATOM 654 C C . LEU A 1 89 ? 24.712 19.707 -11.504 1.00 46.47 89 LEU A C 1
ATOM 656 O O . LEU A 1 89 ? 24.567 18.494 -11.340 1.00 46.47 89 LEU A O 1
ATOM 660 N N . LYS A 1 90 ? 23.812 20.582 -11.052 1.00 50.47 90 LYS A N 1
ATOM 661 C CA . LYS A 1 90 ? 22.457 20.199 -10.640 1.00 50.47 90 LYS A CA 1
ATOM 662 C C . LYS A 1 90 ? 21.733 19.696 -11.891 1.00 50.47 90 LYS A C 1
ATOM 664 O O . LYS A 1 90 ? 21.348 20.495 -12.734 1.00 50.47 90 LYS A O 1
ATOM 669 N N . VAL A 1 91 ? 21.584 18.381 -12.039 1.00 48.62 91 VAL A N 1
ATOM 670 C CA . VAL A 1 91 ? 20.800 17.776 -13.128 1.00 48.62 91 VAL A CA 1
ATOM 671 C C . VAL A 1 91 ? 19.313 17.901 -12.769 1.00 48.62 91 VAL A C 1
ATOM 673 O O . VAL A 1 91 ? 18.865 17.198 -11.856 1.00 48.62 91 VAL A O 1
ATOM 676 N N . PRO A 1 92 ? 18.512 18.752 -13.438 1.00 46.94 92 PRO A N 1
ATOM 677 C CA . PRO A 1 92 ? 17.071 18.746 -13.235 1.00 46.94 92 PRO A CA 1
ATOM 678 C C . PRO A 1 92 ? 16.521 17.456 -13.858 1.00 46.94 92 PRO A C 1
ATOM 680 O O . PRO A 1 92 ? 16.815 17.139 -15.008 1.00 46.94 92 PRO A O 1
ATOM 683 N N . GLY A 1 93 ? 15.751 16.682 -13.093 1.00 53.41 93 GLY A N 1
ATOM 684 C CA . GLY A 1 93 ? 15.013 15.529 -13.626 1.00 53.41 93 GLY A CA 1
ATOM 685 C C . GLY A 1 93 ? 15.647 14.148 -13.427 1.00 53.41 93 GLY A C 1
ATOM 686 O O . GLY A 1 93 ? 15.154 13.173 -13.990 1.00 53.41 93 GLY A O 1
ATOM 687 N N . LYS A 1 94 ? 16.697 14.019 -12.603 1.00 48.31 94 LYS A N 1
ATOM 688 C CA . LYS A 1 94 ? 17.213 12.707 -12.155 1.00 48.31 94 LYS A CA 1
ATOM 689 C C . LYS A 1 94 ? 17.284 12.583 -10.636 1.00 48.31 94 LYS A C 1
ATOM 691 O O . LYS A 1 94 ? 18.195 11.979 -10.083 1.00 48.31 94 LYS A O 1
ATOM 696 N N . GLY A 1 95 ? 16.290 13.156 -9.964 1.00 43.66 95 GLY A N 1
ATOM 697 C CA . GLY A 1 95 ? 15.985 12.786 -8.592 1.00 43.66 95 GLY A CA 1
ATOM 698 C C . GLY A 1 95 ? 15.431 11.367 -8.586 1.00 43.66 95 GLY A C 1
ATOM 699 O O . GLY A 1 95 ? 14.447 11.072 -9.264 1.00 43.66 95 GLY A O 1
ATOM 700 N N . ILE A 1 96 ? 16.071 10.481 -7.831 1.00 46.00 96 ILE A N 1
ATOM 701 C CA . ILE A 1 96 ? 15.428 9.266 -7.336 1.00 46.00 96 ILE A CA 1
ATOM 702 C C . ILE A 1 96 ? 14.179 9.780 -6.623 1.00 46.00 96 ILE A C 1
ATOM 704 O O . ILE A 1 96 ? 14.335 10.560 -5.690 1.00 46.00 96 ILE A O 1
ATOM 708 N N . GLY A 1 97 ? 12.988 9.477 -7.151 1.00 47.59 97 GLY A N 1
ATOM 709 C CA . GLY A 1 97 ? 11.716 10.054 -6.715 1.00 47.59 97 GLY A CA 1
ATOM 710 C C . GLY A 1 97 ? 11.564 9.957 -5.204 1.00 47.59 97 GLY A C 1
ATOM 711 O O . GLY A 1 97 ? 11.159 8.920 -4.679 1.00 47.59 97 GLY A O 1
ATOM 712 N N . GLY A 1 98 ? 11.959 11.037 -4.533 1.00 42.84 98 GLY A N 1
ATOM 713 C CA . GLY A 1 98 ? 11.866 11.204 -3.103 1.00 42.84 98 GLY A CA 1
ATOM 714 C C . GLY A 1 98 ? 10.399 11.203 -2.737 1.00 42.84 98 GLY A C 1
ATOM 715 O O . GLY A 1 98 ? 9.557 11.763 -3.437 1.00 42.84 98 GLY A O 1
ATOM 716 N N . HIS A 1 99 ? 10.104 10.489 -1.665 1.00 49.38 99 HIS A N 1
ATOM 717 C CA . HIS A 1 99 ? 8.800 10.464 -1.045 1.00 49.38 99 HIS A CA 1
ATOM 718 C C . HIS A 1 99 ? 8.284 11.891 -0.836 1.00 49.38 99 HIS A C 1
ATOM 720 O O . HIS A 1 99 ? 9.017 12.725 -0.316 1.00 49.38 99 HIS A O 1
ATOM 726 N N . LEU A 1 100 ? 7.003 12.094 -1.166 1.00 47.34 100 LEU A N 1
ATOM 727 C CA . LEU A 1 100 ? 6.191 13.296 -0.939 1.00 47.34 100 LEU A CA 1
ATOM 728 C C . LEU A 1 100 ? 6.224 14.302 -2.096 1.00 47.34 100 LEU A C 1
ATOM 730 O O . LEU A 1 100 ? 7.243 14.902 -2.418 1.00 47.34 100 LEU A O 1
ATOM 734 N N . GLY A 1 101 ? 5.056 14.460 -2.724 1.00 51.44 101 GLY A N 1
ATOM 735 C CA . GLY A 1 101 ? 4.829 15.427 -3.783 1.00 51.44 101 GLY A CA 1
ATOM 736 C C . GLY A 1 101 ? 5.150 16.850 -3.335 1.00 51.44 101 GLY A C 1
ATOM 737 O O . GLY A 1 101 ? 4.643 17.320 -2.321 1.00 51.44 101 GLY A O 1
ATOM 738 N N . GLY A 1 102 ? 5.966 17.522 -4.138 1.00 40.38 102 GLY A N 1
ATOM 739 C CA . GLY A 1 102 ? 5.961 18.968 -4.276 1.00 40.38 102 GLY A CA 1
ATOM 740 C C . GLY A 1 102 ? 5.477 19.269 -5.687 1.00 40.38 102 GLY A C 1
ATOM 741 O O . GLY A 1 102 ? 6.108 18.854 -6.656 1.00 40.38 102 GLY A O 1
ATOM 742 N N . SER A 1 103 ? 4.306 19.882 -5.778 1.00 42.59 103 SER A N 1
ATOM 743 C CA . SER A 1 103 ? 3.801 20.569 -6.961 1.00 42.59 103 SER A CA 1
ATOM 744 C C . SER A 1 103 ? 4.607 21.839 -7.195 1.00 42.59 103 SER A C 1
ATOM 746 O O . SER A 1 103 ? 4.746 22.586 -6.233 1.00 42.59 103 SER A O 1
ATOM 748 N N . ASP A 1 104 ? 5.015 22.088 -8.438 1.00 36.75 104 ASP A N 1
ATOM 749 C CA . ASP A 1 104 ? 5.098 23.418 -9.056 1.00 36.75 104 ASP A CA 1
ATOM 750 C C . ASP A 1 104 ? 4.697 23.276 -10.535 1.00 36.75 104 ASP A C 1
ATOM 752 O O . ASP A 1 104 ? 5.268 22.387 -11.215 1.00 36.75 104 ASP A O 1
#

Organism: Ascaris suum (NCBI:txid6253)

pLDDT: mean 75.26, std 18.3, range [36.75, 93.88]

Secondary structure (DSSP, 8-state):
-B-TTTTTS-BSSGGGEEEPTTTTTSSEEEEEEEETTEEEEEEEE-TTTTTSSEEESSB-TTTTTSSB------------S---TT-----TT-----SS----

Foldseek 3Di:
DFDPCAQLQQENDPVQKAFDPQCRLQQWHWDWDQDPVGIDTDIGGDPQCRSRRIDGNHGDPQCNSRRDDDDPDPDPDDDDPDDDPDDPPPDPPPPPPDPDDDDD

InterPro domains:
  IPR001305 Heat shock protein DnaJ, cysteine-rich domain [PF00684] (3-67)
  IPR001305 Heat shock protein DnaJ, cysteine-rich domain [PS51188] (1-72)
  IPR001305 Heat shock protein DnaJ, cysteine-rich domain [cd10719] (3-67)
  IPR036410 Heat shock protein DnaJ, cysteine-rich domain superfamily [SSF57938] (2-68)

Radius of gyration: 21.63 Å; chains: 1; bounding box: 52×36×54 Å

Sequence (104 aa):
MDCKTCNGKGARDASDIVECSSCHGTGRVISQQQTILGIMQTETVCPTCHGRGKEIKNPCSECHGSGRETYPTKVKFNIPAGVDDNQLLKVPGKGIGGHLGGSD